Protein AF-G0IXZ6-F1 (afdb_monomer)

Sequence (134 aa):
MNRQELISIYTGLSCETQSIRQFEQAYEWLSLQLSNDHEALESIPLTANFWQWWNTQYEALDLAFLESIELDNERKKVMVSIPGNSYKTTLTNEAELRAVWEDFHHVANMGGANYLLKKGVLNSIYTSIKQLIK

Radius of gyration: 15.94 Å; Cα contacts (8 Å, |Δi|>4): 113; chains: 1; bounding box: 37×25×44 Å

pLDDT: mean 72.77, std 12.25, range [44.75, 90.19]

Secondary structure (DSSP, 8-state):
--HHHHHHHHH---HHHHHHHHHHHHHHHHHHHTTT-HHHHHHGGG-HHHHHHHHHHHHHHHHHHHHHEEEETTTTEEEEE-TT-SPEEEE-SHHHHHHHHHHHHHHHHTTTHHHHHHTT-S--HHHHHHHHT-

Mean predicted aligned error: 8.53 Å

Foldseek 3Di:
DDLLVVLCVQQVDDSVNVVVLLVVLLLVLLCVLCVVPVVLSVPQVPDPLNVVVSVLLVVLLSVVQVVQWDQPPVVRWTWGDAQPDPDIDIDDDSNVSNVSSSVNSNCCRPPVVVRCVVVVSDDPPSVVSVVSVD

Solvent-accessible surface area (backbone atoms only — not comparable to full-atom values): 7738 Å² total; per-residue (Å²): 133,57,69,61,58,52,51,22,71,56,29,69,43,52,66,67,56,52,52,52,51,56,50,54,52,51,52,57,45,46,50,65,79,33,69,91,37,67,72,57,60,74,51,48,86,74,36,68,68,43,54,56,52,50,49,56,48,53,53,52,50,53,50,54,51,59,73,30,52,44,78,41,77,90,74,73,34,41,31,38,52,48,88,90,48,96,58,69,47,79,35,87,49,40,67,56,41,33,51,52,51,54,49,52,54,48,41,48,63,77,63,52,33,72,51,41,43,73,69,65,69,48,70,72,60,72,63,52,52,64,59,69,75,107

Nearest PDB structures (foldseek):
  8iuj-assembly1_4H  TM=1.884E-01  e=3.109E+00  Euglena gracilis
  3vr5-assembly1_G  TM=1.465E-01  e=5.702E+00  Enterococcus hirae

Structure (mmCIF, N/CA/C/O backbone):
data_AF-G0IXZ6-F1
#
_entry.id   AF-G0IXZ6-F1
#
loop_
_atom_site.group_PDB
_atom_site.id
_atom_site.type_symbol
_atom_site.label_atom_id
_atom_site.label_alt_id
_atom_site.label_comp_id
_atom_site.label_asym_id
_atom_site.label_entity_id
_atom_site.label_seq_id
_atom_site.pdbx_PDB_ins_code
_atom_site.Cartn_x
_atom_site.Cartn_y
_atom_site.Cartn_z
_atom_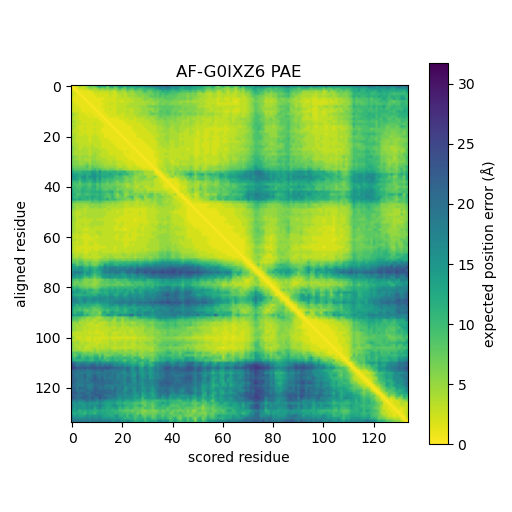site.occupancy
_atom_site.B_iso_or_equiv
_atom_site.auth_seq_id
_atom_site.auth_comp_id
_atom_site.auth_asym_id
_atom_site.auth_atom_id
_atom_site.pdbx_PDB_model_num
ATOM 1 N N . MET A 1 1 ? 4.305 14.379 13.291 1.00 62.53 1 MET A N 1
ATOM 2 C CA . MET A 1 1 ? 4.180 12.922 13.149 1.00 62.53 1 MET A CA 1
ATOM 3 C C . MET A 1 1 ? 4.087 12.632 11.670 1.00 62.53 1 MET A C 1
ATOM 5 O O . MET A 1 1 ? 3.264 13.254 11.004 1.00 62.53 1 MET A O 1
ATOM 9 N N . ASN A 1 2 ? 5.001 11.833 11.141 1.00 82.62 2 ASN A N 1
ATOM 10 C CA . ASN A 1 2 ? 5.004 11.459 9.735 1.00 82.62 2 ASN A CA 1
ATOM 11 C C . ASN A 1 2 ? 3.911 10.401 9.462 1.00 82.62 2 ASN A C 1
ATOM 13 O O . ASN A 1 2 ? 3.310 9.842 10.381 1.00 82.62 2 ASN A O 1
ATOM 17 N N . ARG A 1 3 ? 3.625 10.143 8.185 1.00 84.44 3 ARG A N 1
ATOM 18 C CA . ARG A 1 3 ? 2.578 9.201 7.763 1.00 84.44 3 ARG A CA 1
ATOM 19 C C . ARG A 1 3 ? 2.829 7.772 8.251 1.00 84.44 3 ARG A C 1
ATOM 21 O O . ARG A 1 3 ? 1.907 7.137 8.746 1.00 84.44 3 ARG A O 1
ATOM 28 N N . GLN A 1 4 ? 4.061 7.281 8.137 1.00 83.94 4 GLN A N 1
ATOM 29 C CA . GLN A 1 4 ? 4.419 5.924 8.564 1.00 83.94 4 GLN A CA 1
ATOM 30 C C . GLN A 1 4 ? 4.236 5.751 10.077 1.00 83.94 4 GLN A C 1
ATOM 32 O O . GLN A 1 4 ? 3.761 4.713 10.528 1.00 83.94 4 GLN A O 1
ATOM 37 N N . GLU A 1 5 ? 4.534 6.782 10.869 1.00 85.56 5 GLU A N 1
ATOM 38 C CA . GLU A 1 5 ? 4.265 6.815 12.310 1.00 85.56 5 GLU A CA 1
ATOM 39 C C . GLU A 1 5 ? 2.758 6.734 12.601 1.00 85.56 5 GLU A C 1
ATOM 41 O O . GLU A 1 5 ? 2.349 5.969 13.469 1.00 85.56 5 GLU A O 1
ATOM 46 N N . LEU A 1 6 ? 1.919 7.456 11.846 1.00 85.00 6 LEU A N 1
ATOM 47 C CA . LEU A 1 6 ? 0.455 7.375 11.960 1.00 85.00 6 LEU A CA 1
ATOM 48 C C . LEU A 1 6 ? -0.075 5.976 11.623 1.00 85.00 6 LEU A C 1
ATOM 50 O O . LEU A 1 6 ? -0.846 5.418 12.400 1.00 85.00 6 LEU A O 1
ATOM 54 N N . ILE A 1 7 ? 0.357 5.392 10.502 1.00 85.94 7 ILE A N 1
ATOM 55 C CA . ILE A 1 7 ? -0.009 4.017 10.130 1.00 85.94 7 ILE A CA 1
ATOM 56 C C . ILE A 1 7 ? 0.442 3.039 11.217 1.00 85.94 7 ILE A C 1
ATOM 58 O O . ILE A 1 7 ? -0.333 2.166 11.602 1.00 85.94 7 ILE A O 1
ATOM 62 N N . SER A 1 8 ? 1.646 3.223 11.769 1.00 87.81 8 SER A N 1
ATOM 63 C CA . SER A 1 8 ? 2.166 2.380 12.853 1.00 87.81 8 SER A CA 1
ATOM 64 C C . SER A 1 8 ? 1.273 2.438 14.087 1.00 87.81 8 SER A C 1
ATOM 66 O O . SER A 1 8 ? 0.959 1.407 14.669 1.00 87.81 8 SER A O 1
ATOM 68 N N . ILE A 1 9 ? 0.831 3.639 14.468 1.00 85.19 9 ILE A N 1
ATOM 69 C CA . ILE A 1 9 ? -0.050 3.850 15.621 1.00 85.19 9 ILE A CA 1
ATOM 70 C C . ILE A 1 9 ? -1.414 3.190 15.407 1.00 85.19 9 ILE A C 1
ATOM 72 O O . ILE A 1 9 ? -1.941 2.587 16.334 1.00 85.19 9 ILE A O 1
ATOM 76 N N . TYR A 1 10 ? -1.991 3.289 14.208 1.00 81.38 10 TYR A N 1
ATOM 77 C CA . TYR A 1 10 ? -3.322 2.732 13.950 1.00 81.38 10 TYR A CA 1
ATOM 78 C C . TYR A 1 10 ? -3.329 1.215 13.739 1.00 81.38 10 TYR A C 1
ATOM 80 O O . TYR A 1 10 ? -4.297 0.553 14.101 1.00 81.38 10 TYR A O 1
ATOM 88 N N . THR A 1 11 ? -2.281 0.664 13.129 1.00 82.19 11 THR A N 1
ATOM 89 C CA . THR A 1 11 ? -2.243 -0.749 12.708 1.00 82.19 11 THR A CA 1
ATOM 90 C C . THR A 1 11 ? -1.350 -1.628 13.584 1.00 82.19 11 THR A C 1
ATOM 92 O O . THR A 1 11 ? -1.337 -2.847 13.418 1.00 82.19 11 THR A O 1
ATOM 95 N N . GLY A 1 12 ? -0.546 -1.029 14.469 1.00 85.88 12 GLY A N 1
ATOM 96 C CA . GLY A 1 12 ? 0.491 -1.725 15.235 1.00 85.88 12 GLY A CA 1
ATOM 97 C C . GLY A 1 12 ? 1.686 -2.199 14.390 1.00 85.88 12 GLY A C 1
ATOM 98 O O . GLY A 1 12 ? 2.559 -2.906 14.896 1.00 85.88 12 GLY A O 1
ATOM 99 N N . LEU A 1 13 ? 1.748 -1.851 13.099 1.00 87.12 13 LEU A N 1
ATOM 100 C CA . LEU A 1 13 ? 2.836 -2.245 12.202 1.00 87.12 13 LEU A CA 1
ATOM 101 C C . LEU A 1 13 ? 4.093 -1.405 12.431 1.00 87.12 13 LEU A C 1
ATOM 103 O O . LEU A 1 13 ? 4.038 -0.181 12.370 1.00 87.12 13 LEU A O 1
ATOM 107 N N . SER A 1 14 ? 5.259 -2.042 12.562 1.00 90.19 14 SER A N 1
ATOM 108 C CA . SER A 1 14 ? 6.532 -1.310 12.521 1.00 90.19 14 SER A CA 1
ATOM 109 C C . SER A 1 14 ? 6.781 -0.691 11.138 1.00 90.19 14 SER A C 1
ATOM 111 O O . SER A 1 14 ? 6.356 -1.245 10.120 1.00 90.19 14 SER A O 1
ATOM 113 N N . CYS A 1 15 ? 7.531 0.416 11.076 1.00 87.31 15 CYS A N 1
ATOM 114 C CA . CYS A 1 15 ? 7.937 1.030 9.803 1.00 87.31 15 CYS A CA 1
ATOM 115 C C . CYS A 1 15 ? 8.706 0.052 8.893 1.00 87.31 15 CYS A C 1
ATOM 117 O O . CYS A 1 15 ? 8.579 0.102 7.670 1.00 87.31 15 CYS A O 1
ATOM 119 N N . GLU A 1 16 ? 9.475 -0.867 9.486 1.00 89.88 16 GLU A N 1
ATOM 120 C CA . GLU A 1 16 ? 10.162 -1.938 8.756 1.00 89.88 16 GLU A CA 1
ATOM 121 C C . GLU A 1 16 ? 9.157 -2.892 8.101 1.00 89.88 16 GLU A C 1
ATOM 123 O O . GLU A 1 16 ? 9.244 -3.152 6.903 1.00 89.88 16 GLU A O 1
ATOM 128 N N . THR A 1 17 ? 8.145 -3.341 8.851 1.00 88.56 17 THR A N 1
ATOM 129 C CA . THR A 1 17 ? 7.106 -4.233 8.316 1.00 88.56 17 THR A CA 1
ATOM 130 C C . THR A 1 17 ? 6.328 -3.552 7.193 1.00 88.56 17 THR A C 1
ATOM 132 O O . THR A 1 17 ? 6.072 -4.169 6.164 1.00 88.56 17 THR A O 1
ATOM 135 N N . GLN A 1 18 ? 5.995 -2.267 7.349 1.00 88.00 18 GLN A N 1
ATOM 136 C CA . GLN A 1 18 ? 5.338 -1.483 6.297 1.00 88.00 18 GLN A CA 1
ATOM 137 C C . GLN A 1 18 ? 6.186 -1.412 5.020 1.00 88.00 18 GLN A C 1
ATOM 139 O O . GLN A 1 18 ? 5.652 -1.581 3.926 1.00 88.00 18 GLN A O 1
ATOM 144 N N . SER A 1 19 ? 7.501 -1.219 5.153 1.00 86.62 19 SER A N 1
ATOM 145 C CA . SER A 1 19 ? 8.424 -1.160 4.012 1.00 86.62 19 SER A CA 1
ATOM 146 C C . SER A 1 19 ? 8.534 -2.507 3.289 1.00 86.62 19 SER A C 1
ATOM 148 O O . SER A 1 19 ? 8.534 -2.551 2.060 1.00 86.62 19 SER A O 1
ATOM 150 N N . ILE A 1 20 ? 8.568 -3.617 4.036 1.00 88.38 20 ILE A N 1
ATOM 151 C CA . ILE A 1 20 ? 8.559 -4.970 3.456 1.00 88.38 20 ILE A CA 1
ATOM 152 C C . ILE A 1 20 ? 7.254 -5.205 2.687 1.00 88.38 20 ILE A C 1
ATOM 154 O O . ILE A 1 20 ? 7.294 -5.611 1.529 1.00 88.38 20 ILE A O 1
ATOM 158 N N . ARG A 1 21 ? 6.100 -4.874 3.283 1.00 85.56 21 ARG A N 1
ATOM 159 C CA . ARG A 1 21 ? 4.788 -5.002 2.625 1.00 85.56 21 ARG A CA 1
ATOM 160 C C . ARG A 1 21 ? 4.697 -4.189 1.341 1.00 85.56 21 ARG A C 1
ATOM 162 O O . ARG A 1 21 ? 4.190 -4.681 0.336 1.00 85.56 21 ARG A O 1
ATOM 169 N N . GLN A 1 22 ? 5.217 -2.967 1.360 1.00 85.88 22 GLN A N 1
ATOM 170 C CA . GLN A 1 22 ? 5.267 -2.114 0.181 1.00 85.88 22 GLN A CA 1
ATOM 171 C C . GLN A 1 22 ? 6.048 -2.764 -0.968 1.00 85.88 22 GLN A C 1
ATOM 173 O O . GLN A 1 22 ? 5.643 -2.656 -2.127 1.00 85.88 22 GLN A O 1
ATOM 178 N N . PHE A 1 23 ? 7.166 -3.419 -0.652 1.00 85.44 23 PHE A N 1
ATOM 179 C CA . PHE A 1 23 ? 7.975 -4.138 -1.628 1.00 85.44 23 PHE A CA 1
ATOM 180 C C . PHE A 1 23 ? 7.244 -5.379 -2.151 1.00 85.44 23 PHE A C 1
ATOM 182 O O . PHE A 1 23 ? 7.118 -5.531 -3.362 1.00 85.44 23 PHE A O 1
ATOM 189 N N . GLU A 1 24 ? 6.707 -6.227 -1.268 1.00 85.75 24 GLU A N 1
ATOM 190 C CA . GLU A 1 24 ? 5.950 -7.436 -1.642 1.00 85.75 24 GLU A CA 1
ATOM 191 C C . GLU A 1 24 ? 4.816 -7.111 -2.624 1.00 85.75 24 GLU A C 1
ATOM 193 O O . GLU A 1 24 ? 4.715 -7.715 -3.693 1.00 85.75 24 GLU A O 1
ATOM 198 N N . GLN A 1 25 ? 4.025 -6.082 -2.319 1.00 81.44 25 GLN A N 1
ATOM 199 C CA . GLN A 1 25 ? 2.914 -5.664 -3.171 1.00 81.44 25 GLN A CA 1
ATOM 200 C C . GLN A 1 25 ? 3.365 -5.126 -4.533 1.00 81.44 25 GLN A C 1
ATOM 202 O O . GLN A 1 25 ? 2.664 -5.324 -5.525 1.00 81.44 25 GLN A O 1
ATOM 207 N N . ALA A 1 26 ? 4.534 -4.479 -4.605 1.00 81.19 26 ALA A N 1
ATOM 208 C CA . ALA A 1 26 ? 5.109 -4.038 -5.874 1.00 81.19 26 ALA A CA 1
ATOM 209 C C . ALA A 1 26 ? 5.380 -5.235 -6.791 1.00 81.19 26 ALA A C 1
ATOM 211 O O . ALA A 1 26 ? 5.035 -5.209 -7.973 1.00 81.19 26 ALA A O 1
ATOM 212 N N . TYR A 1 27 ? 5.965 -6.300 -6.234 1.00 79.75 27 TYR A N 1
ATOM 213 C CA . TYR A 1 27 ? 6.293 -7.519 -6.972 1.00 79.75 27 TYR A CA 1
ATOM 214 C C . TYR A 1 27 ? 5.054 -8.296 -7.395 1.00 79.75 27 TYR A C 1
ATOM 216 O O . TYR A 1 27 ? 4.970 -8.706 -8.553 1.00 79.75 27 TYR A O 1
ATOM 224 N N . GLU A 1 28 ? 4.087 -8.484 -6.495 1.00 80.19 28 GLU A N 1
ATOM 225 C CA . GLU A 1 28 ? 2.814 -9.136 -6.824 1.00 80.19 28 GLU A CA 1
ATOM 226 C C . GLU A 1 28 ? 2.113 -8.410 -7.973 1.00 80.19 28 GLU A C 1
ATOM 228 O O . GLU A 1 28 ? 1.691 -9.019 -8.960 1.00 80.19 28 GLU A O 1
ATOM 233 N N . TRP A 1 29 ? 2.051 -7.083 -7.878 1.00 77.94 29 TRP A N 1
ATOM 234 C CA . TRP A 1 29 ? 1.412 -6.252 -8.878 1.00 77.94 29 TRP A CA 1
ATOM 235 C C . TRP A 1 29 ? 2.128 -6.301 -10.233 1.00 77.94 29 TRP A C 1
ATOM 237 O O . TRP A 1 29 ? 1.486 -6.541 -11.259 1.00 77.94 29 TRP A O 1
ATOM 247 N N . LEU A 1 30 ? 3.454 -6.134 -10.254 1.00 76.69 30 LEU A N 1
ATOM 248 C CA . LEU A 1 30 ? 4.249 -6.238 -11.481 1.00 76.69 30 LEU A CA 1
ATOM 249 C C . LEU A 1 30 ? 4.106 -7.616 -12.132 1.00 76.69 30 LEU A C 1
ATOM 251 O O . LEU A 1 30 ? 3.919 -7.696 -13.345 1.00 76.69 30 LEU A O 1
ATOM 255 N N . SER A 1 31 ? 4.128 -8.687 -11.335 1.00 76.62 31 SER A N 1
ATOM 256 C CA . SER A 1 31 ? 3.986 -10.065 -11.822 1.00 76.62 31 SER A CA 1
ATOM 257 C C . SER A 1 31 ? 2.646 -10.290 -12.524 1.00 76.62 31 SER A C 1
ATOM 259 O O . SER A 1 31 ? 2.584 -10.999 -13.526 1.00 76.62 31 SER A O 1
ATOM 261 N N . LEU A 1 32 ? 1.572 -9.650 -12.048 1.00 75.88 32 LEU A N 1
ATOM 262 C CA . LEU A 1 32 ? 0.268 -9.679 -12.712 1.00 75.88 32 LEU A CA 1
ATOM 263 C C . LEU A 1 32 ? 0.282 -8.891 -14.030 1.00 75.88 32 LEU A C 1
ATOM 265 O O . LEU A 1 32 ? -0.140 -9.412 -15.066 1.00 75.88 32 LEU A O 1
ATOM 269 N N . GLN A 1 33 ? 0.776 -7.647 -14.006 1.00 71.88 33 GLN A N 1
ATOM 270 C CA . GLN A 1 33 ? 0.749 -6.751 -15.173 1.00 71.88 33 GLN A CA 1
ATOM 271 C C . GLN A 1 33 ? 1.679 -7.201 -16.307 1.00 71.88 33 GLN A C 1
ATOM 273 O O . GLN A 1 33 ? 1.381 -6.976 -17.480 1.00 71.88 33 GLN A O 1
ATOM 278 N N . LEU A 1 34 ? 2.800 -7.829 -15.957 1.00 72.44 34 LEU A N 1
ATOM 279 C CA . LEU A 1 34 ? 3.858 -8.262 -16.871 1.00 72.44 34 LEU A CA 1
ATOM 280 C C . LEU A 1 34 ? 3.928 -9.786 -16.974 1.00 72.44 34 LEU A C 1
ATOM 282 O O . LEU A 1 34 ? 4.946 -10.334 -17.379 1.00 72.44 34 LEU A O 1
ATOM 286 N N . SER A 1 35 ? 2.833 -10.476 -16.654 1.00 71.62 35 SER A N 1
ATOM 287 C CA . SER A 1 35 ? 2.738 -11.943 -16.702 1.00 71.62 35 SER A CA 1
ATOM 288 C C . SER A 1 35 ? 3.137 -12.560 -18.053 1.00 71.62 35 SER A C 1
ATOM 290 O O . SER A 1 35 ? 3.492 -13.732 -18.099 1.00 71.62 35 SER A O 1
ATOM 292 N N . ASN A 1 36 ? 3.124 -11.777 -19.139 1.00 71.75 36 ASN A N 1
ATOM 293 C CA . ASN A 1 36 ? 3.540 -12.196 -20.481 1.00 71.75 36 ASN A CA 1
ATOM 294 C C . ASN A 1 36 ? 4.901 -11.616 -20.936 1.00 71.75 36 ASN A C 1
ATOM 296 O O . ASN A 1 36 ? 5.290 -11.842 -22.079 1.00 71.75 36 ASN A O 1
ATOM 300 N N . ASP A 1 37 ? 5.601 -10.849 -20.092 1.00 72.56 37 ASP A N 1
ATOM 301 C CA . ASP A 1 37 ? 6.841 -10.126 -20.421 1.00 72.56 37 ASP A CA 1
ATOM 302 C C . ASP A 1 37 ? 7.880 -10.280 -19.290 1.00 72.56 37 ASP A C 1
ATOM 304 O O . ASP A 1 37 ? 8.085 -9.397 -18.453 1.00 72.56 37 ASP A O 1
ATOM 308 N N . HIS A 1 38 ? 8.505 -11.462 -19.236 1.00 70.00 38 HIS A N 1
ATOM 309 C CA . HIS A 1 38 ? 9.460 -11.834 -18.185 1.00 70.00 38 HIS A CA 1
ATOM 310 C C . HIS A 1 38 ? 10.717 -10.949 -18.155 1.00 70.00 38 HIS A C 1
ATOM 312 O O . HIS A 1 38 ? 11.214 -10.642 -17.076 1.00 70.00 38 HIS A O 1
ATOM 318 N N . GLU A 1 39 ? 11.207 -10.502 -19.313 1.00 73.81 39 GLU A N 1
ATOM 319 C CA . GLU A 1 39 ? 12.395 -9.641 -19.407 1.00 73.81 39 GLU A CA 1
ATOM 320 C C . GLU A 1 39 ? 12.127 -8.248 -18.809 1.00 73.81 39 GLU A C 1
ATOM 322 O O . GLU A 1 39 ? 12.960 -7.680 -18.093 1.00 73.81 39 GLU A O 1
ATOM 327 N N . ALA A 1 40 ? 10.921 -7.712 -19.022 1.00 69.88 40 ALA A N 1
ATOM 328 C CA . ALA A 1 40 ? 10.480 -6.483 -18.373 1.00 69.88 40 ALA A CA 1
ATOM 329 C C . ALA A 1 40 ? 10.372 -6.645 -16.844 1.00 69.88 40 ALA A C 1
ATOM 331 O O . ALA A 1 40 ? 10.776 -5.751 -16.096 1.00 69.88 40 ALA A O 1
ATOM 332 N N . LEU A 1 41 ? 9.878 -7.792 -16.363 1.00 72.12 41 LEU A N 1
ATOM 333 C CA . LEU A 1 41 ? 9.740 -8.068 -14.929 1.00 72.12 41 LEU A CA 1
ATOM 334 C C . LEU A 1 41 ? 11.093 -8.108 -14.196 1.00 72.12 41 LEU A C 1
ATOM 336 O O . LEU A 1 41 ? 11.178 -7.638 -13.065 1.00 72.12 41 LEU A O 1
ATOM 340 N N . GLU A 1 42 ? 12.148 -8.626 -14.829 1.00 74.50 42 GLU A N 1
ATOM 341 C CA . GLU A 1 42 ? 13.494 -8.693 -14.234 1.00 74.50 42 GLU A CA 1
ATOM 342 C C . GLU A 1 42 ? 14.206 -7.328 -14.185 1.00 74.50 42 GLU A C 1
ATOM 344 O O . GLU A 1 42 ? 15.064 -7.102 -13.331 1.00 74.50 42 GLU A O 1
ATOM 349 N N . SER A 1 43 ? 13.848 -6.400 -15.076 1.00 71.25 43 SER A N 1
ATOM 350 C CA . SER A 1 43 ? 14.564 -5.130 -15.266 1.00 71.25 43 SER A CA 1
ATOM 351 C C . SER A 1 43 ? 13.905 -3.923 -14.583 1.00 71.25 43 SER A C 1
ATOM 353 O O . SER A 1 43 ? 14.594 -3.093 -13.987 1.00 71.25 43 SER A O 1
ATOM 355 N N . ILE A 1 44 ? 12.574 -3.820 -14.608 1.00 71.94 44 ILE A N 1
ATOM 356 C CA . ILE A 1 44 ? 11.809 -2.685 -14.053 1.00 71.94 44 ILE A CA 1
ATOM 357 C C . ILE A 1 44 ? 12.025 -2.435 -12.553 1.00 71.94 44 ILE A C 1
ATOM 359 O O . ILE A 1 44 ? 12.294 -1.277 -12.198 1.00 71.94 44 ILE A O 1
ATOM 363 N N . PRO A 1 45 ? 11.938 -3.446 -11.660 1.00 72.19 45 PRO A N 1
ATOM 364 C CA . PRO A 1 45 ? 12.063 -3.231 -10.220 1.00 72.19 45 PRO A CA 1
ATOM 365 C C . PRO A 1 45 ? 13.482 -2.830 -9.794 1.00 72.19 45 PRO A C 1
ATOM 367 O O . PRO A 1 45 ? 13.713 -2.575 -8.618 1.00 72.19 45 PRO A O 1
ATOM 370 N N . LEU A 1 46 ? 14.444 -2.742 -10.717 1.00 74.81 46 LEU A N 1
ATOM 371 C CA . LEU A 1 46 ? 15.800 -2.259 -10.444 1.00 74.81 46 LEU A CA 1
ATOM 372 C C . LEU A 1 46 ? 15.980 -0.767 -10.766 1.00 74.81 46 LEU A C 1
ATOM 374 O O . LEU A 1 46 ? 17.020 -0.189 -10.451 1.00 74.81 46 LEU A O 1
ATOM 378 N N . THR A 1 47 ? 14.987 -0.114 -11.379 1.00 81.44 47 THR A N 1
ATOM 379 C CA . THR A 1 47 ? 15.110 1.290 -11.791 1.00 81.44 47 THR A CA 1
ATOM 380 C C . THR A 1 47 ? 14.704 2.255 -10.674 1.00 81.44 47 THR A C 1
ATOM 382 O O . THR A 1 47 ? 13.674 2.095 -10.016 1.00 81.44 47 THR A O 1
ATOM 385 N N . ALA A 1 48 ? 15.490 3.319 -10.476 1.00 82.75 48 ALA A N 1
ATOM 386 C CA . ALA A 1 48 ? 15.171 4.364 -9.497 1.00 82.75 48 ALA A CA 1
ATOM 387 C C . ALA A 1 48 ? 13.844 5.079 -9.820 1.00 82.75 48 ALA A C 1
ATOM 389 O O . ALA A 1 48 ? 13.076 5.400 -8.915 1.00 82.75 48 ALA A O 1
ATOM 390 N N . ASN A 1 49 ? 13.550 5.271 -11.111 1.00 81.25 49 ASN A N 1
ATOM 391 C CA . ASN A 1 49 ? 12.316 5.904 -11.580 1.00 81.25 49 ASN A CA 1
ATOM 392 C C . ASN A 1 49 ? 11.074 5.082 -11.209 1.00 81.25 49 ASN A C 1
ATOM 394 O O . ASN A 1 49 ? 10.077 5.657 -10.769 1.00 81.25 49 ASN A O 1
ATOM 398 N N . PHE A 1 50 ? 11.137 3.750 -11.337 1.00 82.00 50 PHE A N 1
ATOM 399 C CA . PHE A 1 50 ? 10.059 2.872 -10.887 1.00 82.00 50 PHE A CA 1
ATOM 400 C C . PHE A 1 50 ? 9.819 3.025 -9.385 1.00 82.00 50 PHE A C 1
ATOM 402 O O . PHE A 1 50 ? 8.688 3.285 -8.986 1.00 82.00 50 PHE A O 1
ATOM 409 N N . TRP A 1 51 ? 10.866 2.936 -8.559 1.00 83.06 51 TRP A N 1
ATOM 410 C CA . TRP A 1 51 ? 10.717 3.054 -7.105 1.00 83.06 51 TRP A CA 1
ATOM 411 C C . TRP A 1 51 ? 10.188 4.416 -6.675 1.00 83.06 51 TRP A C 1
ATOM 413 O O . TRP A 1 51 ? 9.330 4.488 -5.801 1.00 83.06 51 TRP A O 1
ATOM 423 N N . GLN A 1 52 ? 10.637 5.498 -7.309 1.00 83.06 52 GLN A N 1
ATOM 424 C CA . GLN A 1 52 ? 10.114 6.833 -7.031 1.00 83.06 52 GLN A CA 1
ATOM 425 C C . GLN A 1 52 ? 8.613 6.933 -7.349 1.00 83.06 52 GLN A C 1
ATOM 427 O O . GLN A 1 52 ? 7.838 7.467 -6.548 1.00 83.06 52 GLN A O 1
ATOM 432 N N . TRP A 1 53 ? 8.195 6.407 -8.502 1.00 81.06 53 TRP A N 1
ATOM 433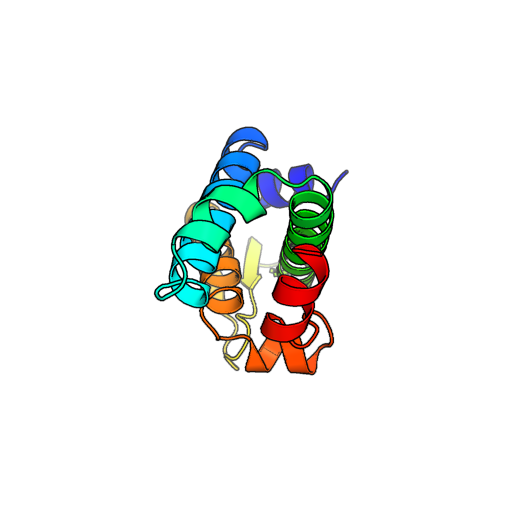 C CA . TRP A 1 53 ? 6.788 6.373 -8.888 1.00 81.06 53 TRP A CA 1
ATOM 434 C C . TRP A 1 53 ? 5.962 5.476 -7.956 1.00 81.06 53 TRP A C 1
ATOM 436 O O . TRP A 1 53 ? 4.944 5.935 -7.438 1.00 81.06 53 TRP A O 1
ATOM 446 N N . TRP A 1 54 ? 6.416 4.246 -7.692 1.00 83.19 54 TRP A N 1
ATOM 447 C CA . TRP A 1 54 ? 5.747 3.281 -6.815 1.00 83.19 54 TRP A CA 1
ATOM 448 C C . TRP A 1 54 ? 5.572 3.834 -5.406 1.00 83.19 54 TRP A C 1
ATOM 450 O O . TRP A 1 54 ? 4.469 3.785 -4.867 1.00 83.19 54 TRP A O 1
ATOM 460 N N . ASN A 1 55 ? 6.629 4.433 -4.846 1.00 83.00 55 ASN A N 1
ATOM 461 C CA . ASN A 1 55 ? 6.557 5.130 -3.569 1.00 83.00 55 ASN A CA 1
ATOM 462 C C . ASN A 1 55 ? 5.435 6.164 -3.615 1.00 83.00 55 ASN A C 1
ATOM 464 O O . ASN A 1 55 ? 4.504 6.058 -2.835 1.00 83.00 55 ASN A O 1
ATOM 468 N N . THR A 1 56 ? 5.433 7.068 -4.597 1.00 82.38 56 THR A N 1
ATOM 469 C CA . THR A 1 56 ? 4.393 8.106 -4.718 1.00 82.38 56 THR A CA 1
ATOM 470 C C . THR A 1 56 ? 2.972 7.523 -4.744 1.00 82.38 56 THR A C 1
ATOM 472 O O . THR A 1 56 ? 2.079 8.064 -4.092 1.00 82.38 56 THR A O 1
ATOM 475 N N . GLN A 1 57 ? 2.747 6.417 -5.464 1.00 76.62 57 GLN A N 1
ATOM 476 C CA . GLN A 1 57 ? 1.436 5.756 -5.487 1.00 76.62 57 GLN A CA 1
ATOM 477 C C . GLN A 1 57 ? 1.071 5.183 -4.115 1.00 76.62 57 GLN A C 1
ATOM 479 O O . GLN A 1 57 ? -0.023 5.430 -3.613 1.00 76.62 57 GLN A O 1
ATOM 484 N N . TYR A 1 58 ? 1.999 4.463 -3.489 1.00 81.88 58 TYR A N 1
ATOM 485 C CA . TYR A 1 58 ? 1.799 3.848 -2.181 1.00 81.88 58 TYR A CA 1
ATOM 486 C C . TYR A 1 58 ? 1.528 4.892 -1.089 1.00 81.88 58 TYR A C 1
ATOM 488 O O . TYR A 1 58 ? 0.633 4.730 -0.263 1.00 81.88 58 TYR A O 1
ATOM 496 N N . GLU A 1 59 ? 2.241 6.018 -1.130 1.00 81.38 59 GLU A N 1
ATOM 497 C CA . GLU A 1 59 ? 2.017 7.144 -0.225 1.00 81.38 59 GLU A CA 1
ATOM 498 C C . GLU A 1 59 ? 0.618 7.743 -0.384 1.00 81.38 59 GLU A C 1
ATOM 500 O O . GLU A 1 59 ? -0.026 8.081 0.612 1.00 81.38 59 GLU A O 1
ATOM 505 N N . ALA A 1 60 ? 0.129 7.858 -1.620 1.00 78.50 60 ALA A N 1
ATOM 506 C CA . ALA A 1 60 ? -1.219 8.339 -1.885 1.00 78.50 60 ALA A CA 1
ATOM 507 C C . ALA A 1 60 ? -2.291 7.364 -1.365 1.00 78.50 60 ALA A C 1
ATOM 509 O O . ALA A 1 60 ? -3.325 7.807 -0.862 1.00 78.50 60 ALA A O 1
ATOM 510 N N . LEU A 1 61 ? -2.038 6.052 -1.431 1.00 79.62 61 LEU A N 1
ATOM 511 C CA . LEU A 1 61 ? -2.925 5.040 -0.851 1.00 79.62 61 LEU A CA 1
ATOM 512 C C . LEU A 1 61 ? -2.961 5.117 0.675 1.00 79.62 61 LEU A C 1
ATOM 514 O O . LEU A 1 61 ? -4.046 5.111 1.250 1.00 79.62 61 LEU A O 1
ATOM 518 N N . ASP A 1 62 ? -1.805 5.240 1.330 1.00 84.06 62 ASP A N 1
ATOM 519 C CA . ASP A 1 62 ? -1.734 5.409 2.785 1.00 84.06 62 ASP A CA 1
ATOM 520 C C . ASP A 1 62 ? -2.508 6.658 3.237 1.00 84.06 62 ASP A C 1
ATOM 522 O O . ASP A 1 62 ? -3.238 6.617 4.227 1.00 84.06 62 ASP A O 1
ATOM 526 N N . LEU A 1 63 ? -2.378 7.773 2.509 1.00 82.56 63 LEU A N 1
ATOM 527 C CA . LEU A 1 63 ? -3.134 8.995 2.795 1.00 82.56 63 LEU A CA 1
ATOM 528 C C . LEU A 1 63 ? -4.641 8.776 2.634 1.00 82.56 63 LEU A C 1
ATOM 530 O O . LEU A 1 63 ? -5.406 9.131 3.528 1.00 82.56 63 LEU A O 1
ATOM 534 N N . ALA A 1 64 ? -5.067 8.143 1.540 1.00 79.06 64 ALA A N 1
ATOM 535 C CA . ALA A 1 64 ? -6.476 7.839 1.308 1.00 79.06 64 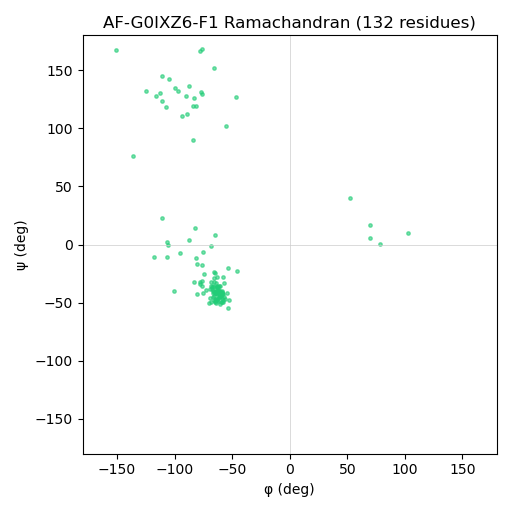ALA A CA 1
ATOM 536 C C . ALA A 1 64 ? -7.054 6.898 2.379 1.00 79.06 64 ALA A C 1
ATOM 538 O O . ALA A 1 64 ? -8.209 7.056 2.779 1.00 79.06 64 ALA A O 1
ATOM 539 N N . PHE A 1 65 ? -6.260 5.940 2.861 1.00 81.69 65 PHE A N 1
ATOM 540 C CA . PHE A 1 65 ? -6.634 5.088 3.983 1.00 81.69 65 PHE A CA 1
ATOM 541 C C . PHE A 1 65 ? -6.799 5.909 5.263 1.00 81.69 65 PHE A C 1
ATOM 543 O O . PHE A 1 65 ? -7.849 5.825 5.893 1.00 81.69 65 PHE A O 1
ATOM 550 N N . LEU A 1 66 ? -5.827 6.753 5.620 1.00 82.94 66 LEU A N 1
ATOM 551 C CA . LEU A 1 66 ? -5.907 7.606 6.813 1.00 82.94 66 LEU A CA 1
ATOM 552 C C . LEU A 1 66 ? -7.122 8.546 6.778 1.00 82.94 66 LEU A C 1
ATOM 554 O O . LEU A 1 66 ? -7.789 8.711 7.793 1.00 82.94 66 LEU A O 1
ATOM 558 N N . GLU A 1 67 ? -7.450 9.115 5.617 1.00 81.69 67 GLU A N 1
ATOM 559 C CA . GLU A 1 67 ? -8.656 9.936 5.422 1.00 81.69 67 GLU A CA 1
ATOM 560 C C . GLU A 1 67 ? -9.962 9.140 5.559 1.00 81.69 67 GLU A C 1
ATOM 562 O O . GLU A 1 67 ? -11.013 9.715 5.840 1.00 81.69 67 GLU A O 1
ATOM 567 N N . SER A 1 68 ? -9.919 7.823 5.345 1.00 79.12 68 SER A N 1
ATOM 568 C CA . SER A 1 68 ? -11.082 6.945 5.495 1.00 79.12 68 SER A CA 1
ATOM 569 C C . SER A 1 68 ? -11.356 6.535 6.944 1.00 79.12 68 SER A C 1
ATOM 571 O O . SER A 1 68 ? -12.422 5.971 7.215 1.00 79.12 68 SER A O 1
ATOM 573 N N . ILE A 1 69 ? -10.408 6.806 7.851 1.00 80.62 69 ILE A N 1
ATOM 574 C CA . ILE A 1 69 ? -10.522 6.538 9.281 1.00 80.62 69 ILE A CA 1
ATOM 575 C C . ILE A 1 69 ? -11.317 7.662 9.945 1.00 80.62 69 ILE A C 1
ATOM 577 O O . ILE A 1 69 ? -10.897 8.816 9.995 1.00 80.62 69 ILE A O 1
ATOM 581 N N . GLU A 1 70 ? -12.442 7.301 10.547 1.00 81.81 70 GLU A N 1
ATOM 582 C CA . GLU A 1 70 ? -13.222 8.165 11.421 1.00 81.81 70 GLU A CA 1
ATOM 583 C C . GLU A 1 70 ? -13.127 7.653 12.862 1.00 81.81 70 GLU A C 1
ATOM 585 O O . GLU A 1 70 ? -13.453 6.501 13.161 1.00 81.81 70 GLU A O 1
ATOM 590 N N . LEU A 1 71 ? -12.685 8.523 13.772 1.00 74.62 71 LEU A N 1
ATOM 591 C CA . LEU A 1 71 ? -12.594 8.218 15.197 1.00 74.62 71 LEU A CA 1
ATOM 592 C C . LEU A 1 71 ? -13.905 8.579 15.899 1.00 74.62 71 LEU A C 1
ATOM 594 O O . LEU A 1 71 ? -14.239 9.755 16.055 1.00 74.62 71 LEU A O 1
ATOM 598 N N . ASP A 1 72 ? -14.624 7.565 16.373 1.00 72.81 72 ASP A N 1
ATOM 599 C CA . ASP A 1 72 ? -15.725 7.748 17.314 1.00 72.81 72 ASP A CA 1
ATOM 600 C C . ASP A 1 72 ? -15.140 7.817 18.733 1.00 72.81 72 ASP A C 1
ATOM 602 O O . ASP A 1 72 ? -14.955 6.806 19.423 1.00 72.81 72 ASP A O 1
ATOM 606 N N . ASN A 1 73 ? -14.816 9.044 19.148 1.00 63.81 73 ASN A N 1
ATOM 607 C CA . ASN A 1 73 ? -14.227 9.345 20.455 1.00 63.81 73 ASN A CA 1
ATOM 608 C C . ASN A 1 73 ? -15.167 9.024 21.628 1.00 63.81 73 ASN A C 1
ATOM 610 O O . ASN A 1 73 ? -14.689 8.774 22.734 1.00 63.81 73 ASN A O 1
ATOM 614 N N . GLU A 1 74 ? -16.485 9.002 21.409 1.00 61.06 74 GLU A N 1
ATOM 615 C CA . GLU A 1 74 ? -17.463 8.701 22.461 1.00 61.06 74 GLU A CA 1
ATOM 616 C C . GLU A 1 74 ? -17.500 7.204 22.773 1.00 61.06 74 GLU A C 1
ATOM 618 O O . GLU A 1 74 ? -17.653 6.802 23.928 1.00 61.06 74 GLU A O 1
ATOM 623 N N . ARG A 1 75 ? -17.329 6.362 21.748 1.00 56.09 75 ARG A N 1
ATOM 624 C CA . ARG A 1 75 ? -17.412 4.900 21.881 1.00 56.09 75 ARG A CA 1
ATOM 625 C C . ARG A 1 75 ? -16.063 4.192 21.826 1.00 56.09 75 ARG A C 1
ATOM 627 O O . ARG A 1 75 ? -16.045 2.968 21.947 1.00 56.09 75 ARG A O 1
ATOM 634 N N . LYS A 1 76 ? -14.962 4.936 21.660 1.00 62.81 76 LYS A N 1
ATOM 635 C CA . LYS A 1 76 ? -13.604 4.410 21.420 1.00 62.81 76 LYS A CA 1
ATOM 636 C C . LYS A 1 76 ? -13.573 3.421 20.250 1.00 62.81 76 LYS A C 1
ATOM 638 O O . LYS A 1 76 ? -12.943 2.370 20.331 1.00 62.81 76 LYS A O 1
ATOM 643 N N . LYS A 1 77 ? -14.314 3.733 19.190 1.00 66.50 77 LYS A N 1
ATOM 644 C CA . LYS A 1 77 ? -14.427 2.891 17.996 1.00 66.50 77 LYS A CA 1
ATOM 645 C C . LYS A 1 77 ? -13.733 3.566 16.831 1.00 66.50 77 LYS A C 1
ATOM 647 O O . LYS A 1 77 ? -13.784 4.788 16.701 1.00 66.50 77 LYS A O 1
ATOM 652 N N . VAL A 1 78 ? -13.125 2.758 15.974 1.00 75.62 78 VAL A N 1
ATOM 653 C CA . VAL A 1 78 ? -12.528 3.240 14.733 1.00 75.62 78 VAL A CA 1
ATOM 654 C C . VAL A 1 78 ? -13.416 2.782 13.593 1.00 75.62 78 VAL A C 1
ATOM 656 O O . VAL A 1 78 ? -13.640 1.588 13.426 1.00 75.62 78 VAL A O 1
ATOM 659 N N . MET A 1 79 ? -13.983 3.713 12.838 1.00 75.81 79 MET A N 1
ATOM 660 C CA . MET A 1 79 ? -14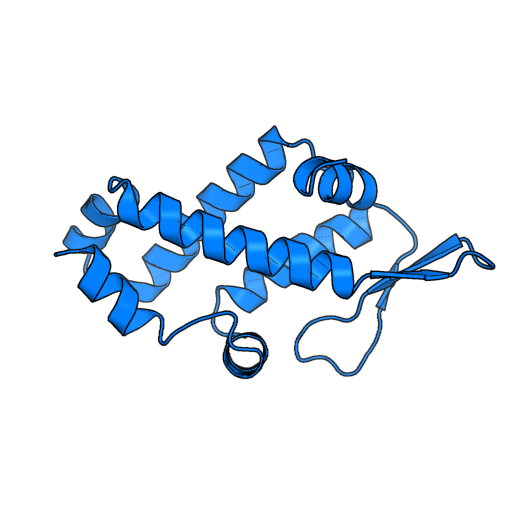.753 3.381 11.645 1.00 75.81 79 MET A CA 1
ATOM 661 C C . MET A 1 79 ? -13.883 3.586 10.419 1.00 75.81 79 MET A C 1
ATOM 663 O O . MET A 1 79 ? -13.228 4.616 10.299 1.00 75.81 79 MET A O 1
ATOM 667 N N . VAL A 1 80 ? -13.898 2.628 9.501 1.00 73.62 80 VAL A N 1
ATOM 668 C CA . VAL A 1 80 ? -13.142 2.725 8.251 1.00 73.62 80 VAL A CA 1
ATOM 669 C C . VAL A 1 80 ? -14.084 2.540 7.073 1.00 73.62 80 VAL A C 1
ATOM 671 O O . VAL A 1 80 ? -14.907 1.620 7.052 1.00 73.62 80 VAL A O 1
ATOM 674 N N . SER A 1 81 ? -13.980 3.439 6.097 1.00 69.19 81 SER A N 1
ATOM 675 C CA . SER A 1 81 ? -14.724 3.345 4.838 1.00 69.19 81 SER A CA 1
ATOM 676 C C . SER A 1 81 ? -13.873 2.62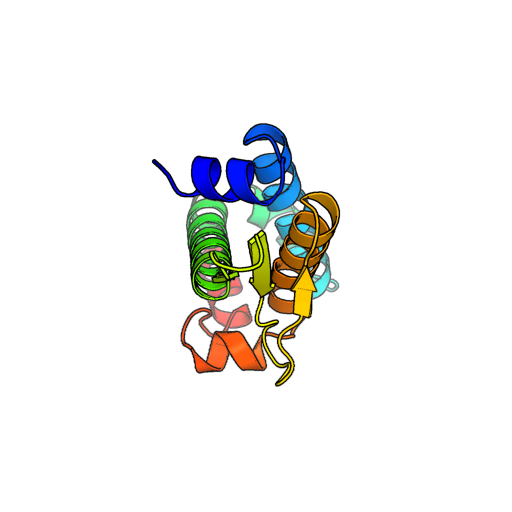7 3.793 1.00 69.19 81 SER A C 1
ATOM 678 O O . SER A 1 81 ? -12.886 3.181 3.313 1.00 69.19 81 SER A O 1
ATOM 680 N N . ILE A 1 82 ? -14.253 1.403 3.419 1.00 66.12 82 ILE A N 1
ATOM 681 C CA . ILE A 1 82 ? -13.505 0.630 2.419 1.00 66.12 82 ILE A CA 1
ATOM 682 C C . ILE A 1 82 ? -13.810 1.175 1.006 1.00 66.12 82 ILE A C 1
ATOM 684 O O . ILE A 1 82 ? -14.981 1.301 0.637 1.00 66.12 82 ILE A O 1
ATOM 688 N N . PRO A 1 83 ? -12.789 1.469 0.181 1.00 54.78 83 PRO A N 1
ATOM 689 C CA . PRO A 1 83 ? -12.929 1.844 -1.223 1.00 54.78 83 PRO A CA 1
ATOM 690 C C . PRO A 1 83 ? -13.875 0.935 -2.010 1.00 54.78 83 PRO A C 1
ATOM 692 O O . PRO A 1 83 ? -13.704 -0.279 -2.046 1.00 54.78 83 PRO A O 1
ATOM 695 N N . GLY A 1 84 ? -14.867 1.522 -2.684 1.00 51.84 84 GLY A N 1
ATOM 696 C CA . GLY A 1 84 ? -15.823 0.764 -3.501 1.00 51.84 84 GLY A CA 1
ATOM 697 C C . GLY A 1 84 ? -16.926 0.047 -2.716 1.00 51.84 84 GLY A C 1
ATOM 698 O O . GLY A 1 84 ? -17.793 -0.566 -3.335 1.00 51.84 84 GLY A O 1
ATOM 699 N N . ASN A 1 85 ? -16.946 0.175 -1.387 1.00 54.19 85 ASN A N 1
ATOM 700 C CA . ASN A 1 85 ? -18.009 -0.322 -0.528 1.00 54.19 85 ASN A CA 1
ATOM 701 C C . ASN A 1 85 ? -18.773 0.859 0.104 1.00 54.19 85 ASN A C 1
ATOM 703 O O . ASN A 1 85 ? -18.174 1.784 0.645 1.00 54.19 85 ASN A O 1
ATOM 707 N N . SER A 1 86 ? -20.107 0.853 0.039 1.00 56.03 86 SER A N 1
ATOM 708 C CA . SER A 1 86 ? -20.944 1.874 0.692 1.00 56.03 86 SER A CA 1
ATOM 709 C C . SER A 1 86 ? -21.049 1.690 2.210 1.00 56.03 86 SER A C 1
ATOM 711 O O . SER A 1 86 ? -21.653 2.522 2.886 1.00 56.03 86 SER A O 1
ATOM 713 N N . TYR A 1 87 ? -20.511 0.594 2.749 1.00 53.84 87 TYR A N 1
ATOM 714 C CA . TYR A 1 87 ? -20.583 0.263 4.166 1.00 53.84 87 TYR A CA 1
ATOM 715 C C . TYR A 1 87 ? -19.314 0.696 4.912 1.00 53.84 87 TYR A C 1
ATOM 717 O O . TYR A 1 87 ? -18.194 0.406 4.492 1.00 53.84 87 TYR A O 1
ATOM 725 N N . LYS A 1 88 ? -19.510 1.372 6.051 1.00 66.06 88 LYS A N 1
ATOM 726 C CA . LYS A 1 88 ? -18.462 1.645 7.041 1.00 66.06 88 LYS A CA 1
ATOM 727 C C . LYS A 1 88 ? -18.312 0.430 7.945 1.00 66.06 88 LYS A C 1
ATOM 729 O O . LYS A 1 88 ? -19.295 -0.001 8.553 1.00 66.06 88 LYS A O 1
ATOM 734 N N . THR A 1 89 ? -17.099 -0.091 8.073 1.00 70.25 89 THR A N 1
ATOM 735 C CA . THR A 1 89 ? -16.815 -1.157 9.037 1.00 70.25 89 THR A CA 1
ATOM 736 C C . THR A 1 89 ? -16.402 -0.519 10.353 1.00 70.25 89 THR A C 1
ATOM 738 O O . THR A 1 89 ? -15.521 0.336 10.392 1.00 70.25 89 THR A O 1
ATOM 741 N N . THR A 1 90 ? -17.062 -0.914 11.440 1.00 72.94 90 THR A N 1
ATOM 742 C CA . THR A 1 90 ? -16.628 -0.561 12.794 1.00 72.94 90 THR A CA 1
ATOM 743 C C . THR A 1 90 ? -15.572 -1.559 13.235 1.00 72.94 90 THR A C 1
ATOM 745 O O . THR A 1 90 ? -15.863 -2.747 13.332 1.00 72.94 90 THR A O 1
ATOM 748 N N . LEU A 1 91 ? -14.380 -1.062 13.523 1.00 76.81 91 LEU A N 1
ATOM 749 C CA . LEU A 1 91 ? -13.243 -1.828 14.000 1.00 76.81 91 LEU A CA 1
ATOM 750 C C . LEU A 1 91 ? -13.057 -1.560 15.494 1.00 76.81 91 LEU A C 1
ATOM 752 O O . LEU A 1 91 ? -13.283 -0.455 16.004 1.00 76.81 91 LEU A O 1
ATOM 756 N N . THR A 1 92 ? -12.688 -2.615 16.200 1.00 68.06 92 THR A N 1
ATOM 757 C CA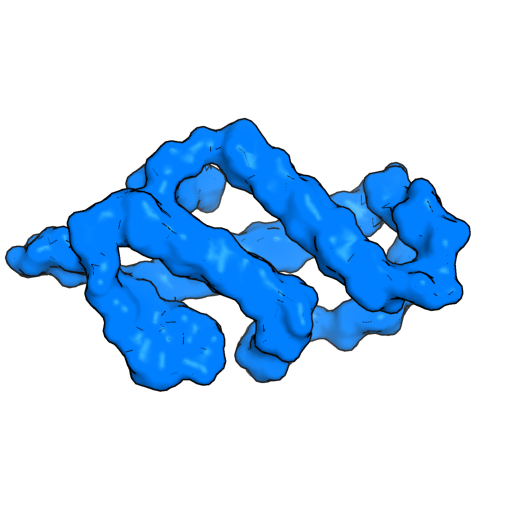 . THR A 1 92 ? -12.617 -2.676 17.658 1.00 68.06 92 THR A CA 1
ATOM 758 C C . THR A 1 92 ? -11.206 -2.937 18.172 1.00 68.06 92 THR A C 1
ATOM 760 O O . THR A 1 92 ? -10.974 -2.788 19.371 1.00 68.06 92 THR A O 1
ATOM 763 N N . ASN A 1 93 ? -10.258 -3.297 17.299 1.00 76.44 93 ASN A N 1
ATOM 764 C CA . ASN A 1 93 ? -8.862 -3.534 17.667 1.00 76.44 93 ASN A CA 1
ATOM 765 C C . ASN A 1 93 ? -7.868 -3.243 16.519 1.00 76.44 93 ASN A C 1
ATOM 767 O O . ASN A 1 93 ? -8.249 -3.085 15.360 1.00 76.44 93 ASN A O 1
ATOM 771 N N . GLU A 1 94 ? -6.577 -3.183 16.860 1.00 78.00 94 GLU A N 1
ATOM 772 C CA . GLU A 1 94 ? -5.471 -2.895 15.928 1.00 78.00 94 GLU A CA 1
ATOM 773 C C . GLU A 1 94 ? -5.299 -3.969 14.841 1.00 78.00 94 GLU A C 1
ATOM 775 O O . GLU A 1 94 ? -4.952 -3.646 13.707 1.00 78.00 94 GLU A O 1
ATOM 780 N N . ALA A 1 95 ? -5.576 -5.242 15.148 1.00 80.81 95 ALA A N 1
ATOM 781 C CA . ALA A 1 95 ? -5.447 -6.332 14.178 1.00 80.81 95 ALA A CA 1
ATOM 782 C C . ALA A 1 95 ? -6.491 -6.221 13.054 1.00 80.81 95 ALA A C 1
ATOM 784 O O . ALA A 1 95 ? -6.179 -6.472 11.892 1.00 80.81 95 ALA A O 1
ATOM 785 N N . GLU A 1 96 ? -7.707 -5.785 13.385 1.00 80.88 96 GLU A N 1
ATOM 786 C CA . GLU A 1 96 ? -8.752 -5.471 12.409 1.00 80.88 96 GLU A CA 1
ATOM 787 C C . GLU A 1 96 ? -8.362 -4.272 11.532 1.00 80.88 96 GLU A C 1
ATOM 789 O O . GLU A 1 96 ? -8.546 -4.313 10.318 1.00 80.88 96 GLU A O 1
ATOM 794 N N . LEU A 1 97 ? -7.763 -3.228 12.116 1.00 80.44 97 LEU A N 1
ATOM 795 C CA . LEU A 1 97 ? -7.247 -2.075 11.365 1.00 80.44 97 LEU A CA 1
ATOM 796 C C . LEU A 1 97 ? -6.113 -2.452 10.415 1.00 80.44 97 LEU A C 1
ATOM 798 O O . LEU A 1 97 ? -6.094 -1.996 9.273 1.00 80.44 97 LEU A O 1
ATOM 802 N N . ARG A 1 98 ? -5.200 -3.313 10.865 1.00 86.19 98 ARG A N 1
ATOM 803 C CA . ARG A 1 98 ? -4.143 -3.875 10.026 1.00 86.19 98 ARG A CA 1
ATOM 804 C C . ARG A 1 98 ? -4.717 -4.646 8.843 1.00 86.19 98 ARG A C 1
ATOM 806 O O . ARG A 1 98 ? -4.287 -4.403 7.722 1.00 86.19 98 ARG A O 1
ATOM 813 N N . ALA A 1 99 ? -5.675 -5.541 9.082 1.00 83.50 99 ALA A N 1
ATOM 814 C CA . ALA A 1 99 ? -6.295 -6.326 8.017 1.00 83.50 99 ALA A CA 1
ATOM 815 C C . ALA A 1 99 ? -6.979 -5.419 6.982 1.00 83.50 99 ALA A C 1
ATOM 817 O O . ALA A 1 99 ? -6.774 -5.588 5.786 1.00 83.50 99 ALA A O 1
ATOM 818 N N . VAL A 1 100 ? -7.707 -4.392 7.435 1.00 80.56 100 VAL A N 1
ATOM 819 C CA . VAL A 1 100 ? -8.347 -3.431 6.526 1.00 80.56 100 VAL A CA 1
ATOM 820 C C . VAL A 1 100 ? -7.319 -2.611 5.742 1.00 80.56 100 VAL A C 1
ATOM 822 O O . VAL A 1 100 ? -7.561 -2.334 4.574 1.00 80.56 100 VAL A O 1
ATOM 825 N N . TRP A 1 101 ? -6.178 -2.238 6.331 1.00 85.44 101 TRP A N 1
ATOM 826 C CA . TRP A 1 101 ? -5.092 -1.566 5.602 1.00 85.44 101 TRP A CA 1
ATOM 827 C C . TRP A 1 101 ? -4.455 -2.478 4.541 1.00 85.44 101 TRP A C 1
ATOM 829 O O . TRP A 1 101 ? -4.263 -2.049 3.403 1.00 85.44 101 TRP A O 1
ATOM 839 N N . GLU A 1 102 ? -4.179 -3.744 4.880 1.00 82.94 102 GLU A N 1
ATOM 840 C CA . GLU A 1 102 ? -3.649 -4.732 3.928 1.00 82.94 102 GLU A CA 1
ATOM 841 C C . GLU A 1 102 ? -4.639 -4.950 2.764 1.00 82.94 102 GLU A C 1
ATOM 843 O O . GLU A 1 102 ? -4.240 -4.879 1.600 1.00 82.94 102 GLU A O 1
ATOM 848 N N . ASP A 1 103 ? -5.936 -5.095 3.060 1.00 78.62 103 ASP A N 1
ATOM 849 C CA . ASP A 1 103 ? -7.002 -5.218 2.057 1.00 78.62 103 ASP A CA 1
ATOM 850 C C . ASP A 1 103 ? -7.150 -3.953 1.200 1.00 78.62 103 ASP A C 1
ATOM 852 O O . ASP A 1 103 ? -7.341 -4.042 -0.015 1.00 78.62 103 ASP A O 1
ATOM 856 N N . PHE A 1 104 ? -7.049 -2.766 1.808 1.00 77.62 104 PHE A N 1
ATOM 857 C CA . PHE A 1 104 ? -7.150 -1.479 1.114 1.00 77.62 104 PHE A CA 1
ATOM 858 C C . PHE A 1 104 ? -6.088 -1.372 0.020 1.00 77.62 104 PHE A C 1
ATOM 860 O O . PHE A 1 104 ? -6.409 -1.044 -1.127 1.00 77.62 104 PHE A O 1
ATOM 867 N N . HIS A 1 105 ? -4.839 -1.702 0.352 1.00 79.25 105 HIS A N 1
ATOM 868 C CA . HIS A 1 105 ? -3.739 -1.665 -0.607 1.00 79.25 105 HIS A CA 1
ATOM 869 C C . HIS A 1 105 ? -3.820 -2.798 -1.629 1.00 79.25 105 HIS A C 1
ATOM 871 O O . HIS A 1 105 ? -3.606 -2.577 -2.821 1.00 79.25 105 HIS A O 1
ATOM 877 N N . HIS A 1 106 ? -4.204 -4.001 -1.209 1.00 75.38 106 HIS A N 1
ATOM 878 C CA . HIS A 1 106 ? -4.339 -5.141 -2.111 1.00 75.38 106 HIS A CA 1
ATOM 879 C C . HIS A 1 106 ? -5.440 -4.928 -3.167 1.00 75.38 106 HIS A C 1
ATOM 881 O O . HIS A 1 106 ? -5.200 -5.105 -4.364 1.00 75.38 106 HIS A O 1
ATOM 887 N N . VAL A 1 107 ? -6.632 -4.467 -2.763 1.00 67.56 107 VAL A N 1
ATOM 888 C CA . VAL A 1 107 ? -7.747 -4.156 -3.679 1.00 67.56 107 VAL A CA 1
ATOM 889 C C . VAL A 1 107 ? -7.388 -3.006 -4.618 1.00 67.56 107 VAL A C 1
ATOM 891 O O . VAL A 1 107 ? -7.707 -3.061 -5.810 1.00 67.56 107 VAL A O 1
ATOM 894 N N . ALA A 1 108 ? -6.705 -1.977 -4.106 1.00 66.38 108 ALA A N 1
ATOM 895 C CA . ALA A 1 108 ? -6.197 -0.876 -4.916 1.00 66.38 108 ALA A CA 1
ATOM 896 C C . ALA A 1 108 ? -5.266 -1.373 -6.033 1.00 66.38 108 ALA A C 1
ATOM 898 O O . ALA A 1 108 ? -5.425 -0.976 -7.192 1.00 66.38 108 ALA A O 1
ATOM 899 N N . ASN A 1 109 ? -4.355 -2.286 -5.693 1.00 63.94 109 ASN A N 1
ATOM 900 C CA . ASN A 1 109 ? -3.346 -2.815 -6.604 1.00 63.94 109 ASN A CA 1
ATOM 901 C C . ASN A 1 109 ? -3.927 -3.818 -7.618 1.00 63.94 109 ASN A C 1
ATOM 903 O O . ASN A 1 109 ? -3.613 -3.743 -8.805 1.00 63.94 109 ASN A O 1
ATOM 907 N N . MET A 1 110 ? -4.824 -4.722 -7.214 1.00 62.88 110 MET A N 1
ATOM 908 C CA . MET A 1 110 ? -5.316 -5.815 -8.075 1.00 62.88 110 MET A CA 1
ATOM 909 C C . MET A 1 110 ? -6.453 -5.450 -9.051 1.00 62.88 110 MET A C 1
ATOM 911 O O . MET A 1 110 ? -7.080 -6.332 -9.635 1.00 62.88 110 MET A O 1
ATOM 915 N N . GLY A 1 111 ? -6.734 -4.165 -9.281 1.00 56.16 111 GLY A N 1
ATOM 916 C CA . GLY A 1 111 ? -7.749 -3.747 -10.261 1.00 56.16 111 GLY A CA 1
ATOM 917 C C . GLY A 1 111 ? -9.090 -3.302 -9.669 1.00 56.16 111 GLY A C 1
ATOM 918 O O . GLY A 1 111 ? -9.999 -2.951 -10.422 1.00 56.16 111 GLY A O 1
ATOM 919 N N . GLY A 1 112 ? -9.179 -3.122 -8.344 1.00 50.12 112 GLY A N 1
ATOM 920 C CA . GLY A 1 112 ? -10.149 -2.208 -7.709 1.00 50.12 112 GLY A CA 1
ATOM 921 C C . GLY A 1 112 ? -9.913 -0.727 -8.070 1.00 50.12 112 GLY A C 1
ATOM 922 O O . GLY A 1 112 ? -10.571 0.179 -7.553 1.00 50.12 112 GLY A O 1
ATOM 923 N N . ALA A 1 113 ? -8.997 -0.486 -9.011 1.00 44.75 113 ALA A N 1
ATOM 924 C CA . ALA A 1 113 ? -8.611 0.769 -9.624 1.00 44.75 113 ALA A CA 1
ATOM 925 C C . ALA A 1 113 ? -9.793 1.649 -10.061 1.00 44.75 113 ALA A C 1
ATOM 927 O O . ALA A 1 113 ? -9.635 2.858 -10.106 1.00 44.75 113 ALA A O 1
ATOM 928 N N . ASN A 1 114 ? -11.001 1.132 -10.305 1.00 45.22 114 ASN A N 1
ATOM 929 C CA . ASN A 1 114 ? -12.149 1.990 -10.638 1.00 45.22 114 ASN A CA 1
ATOM 930 C C . ASN A 1 114 ? -12.486 3.043 -9.561 1.00 45.22 114 ASN A C 1
ATOM 932 O O . ASN A 1 114 ? -13.012 4.098 -9.909 1.00 45.22 114 ASN A O 1
ATOM 936 N N . TYR A 1 115 ? -12.190 2.806 -8.277 1.00 49.47 115 TYR A N 1
ATOM 937 C CA . TYR A 1 115 ? -12.401 3.812 -7.224 1.00 49.47 115 TYR A CA 1
ATOM 938 C C . TYR A 1 115 ? -11.271 4.858 -7.177 1.00 49.47 115 TYR A C 1
ATOM 940 O O . TYR A 1 115 ? -11.535 6.057 -7.089 1.00 49.47 115 TYR A O 1
ATOM 948 N N . LEU A 1 116 ? -10.014 4.425 -7.301 1.00 48.81 116 LEU A N 1
ATOM 949 C CA . LEU A 1 116 ? -8.834 5.294 -7.189 1.00 48.81 116 LEU A CA 1
ATOM 950 C C . LEU A 1 116 ? -8.500 6.037 -8.492 1.00 48.81 116 LEU A C 1
ATOM 952 O O . LEU A 1 116 ? -8.100 7.198 -8.443 1.00 48.81 116 LEU A O 1
ATOM 956 N N . LEU A 1 117 ? -8.774 5.433 -9.654 1.00 46.50 117 LEU A N 1
ATOM 957 C CA . LEU A 1 117 ? -8.780 6.096 -10.966 1.00 46.50 117 LEU A CA 1
ATOM 958 C C . LEU A 1 117 ? -9.829 7.221 -10.997 1.00 46.50 117 LEU A C 1
A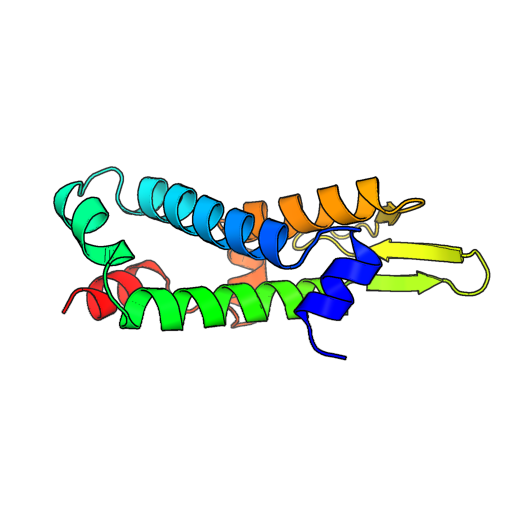TOM 960 O O . LEU A 1 117 ? -9.549 8.303 -11.503 1.00 46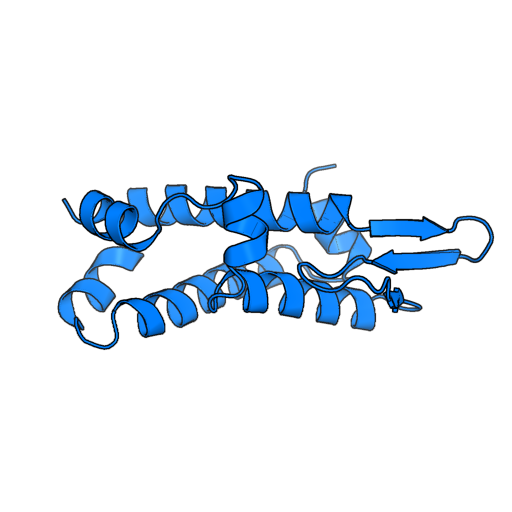.50 117 LEU A O 1
ATOM 964 N N . LYS A 1 118 ? -11.018 7.016 -10.401 1.00 46.62 118 LYS A N 1
ATOM 965 C CA . LYS A 1 118 ? -12.061 8.060 -10.290 1.00 46.62 118 LYS A CA 1
ATOM 966 C C . LYS A 1 118 ? -11.656 9.232 -9.394 1.00 46.62 118 LYS A C 1
ATOM 968 O O . LYS A 1 118 ? -12.126 10.341 -9.624 1.00 46.62 118 LYS A O 1
ATOM 973 N N . LYS A 1 119 ? -10.795 9.002 -8.397 1.00 48.09 119 LYS A N 1
ATOM 974 C CA . LYS A 1 119 ? -10.200 10.061 -7.566 1.00 48.09 119 LYS A CA 1
ATOM 975 C C . LYS A 1 119 ? -8.902 10.649 -8.147 1.00 48.09 119 LYS A C 1
ATOM 977 O O . LYS A 1 119 ? -8.304 11.503 -7.506 1.00 48.09 119 LYS A O 1
ATOM 982 N N . GLY A 1 120 ? -8.475 10.228 -9.342 1.00 49.22 120 GLY A N 1
ATOM 983 C CA . GLY A 1 120 ? -7.257 10.732 -9.990 1.00 49.22 120 GLY A CA 1
ATOM 984 C C . GLY A 1 120 ? -5.954 10.297 -9.312 1.00 49.22 120 GLY A C 1
ATOM 985 O O . GLY A 1 120 ? -4.917 10.906 -9.547 1.00 49.22 120 GLY A O 1
ATOM 986 N N . VAL A 1 121 ? -6.004 9.265 -8.464 1.00 52.06 121 VAL A N 1
ATOM 987 C CA . VAL A 1 121 ? -4.849 8.784 -7.690 1.00 52.06 121 VAL A CA 1
ATOM 988 C C . VAL A 1 121 ? -3.912 7.950 -8.564 1.00 52.06 121 VAL A C 1
ATOM 990 O O . VAL A 1 121 ? -2.704 8.018 -8.393 1.00 52.06 121 VAL A O 1
ATOM 993 N N . LEU A 1 122 ? -4.456 7.227 -9.548 1.00 48.69 122 LEU A N 1
ATOM 994 C CA . LEU A 1 122 ? -3.693 6.430 -10.510 1.00 48.69 122 LEU A CA 1
ATOM 995 C C . LEU A 1 122 ? -3.900 7.013 -11.922 1.00 48.69 122 LEU A C 1
ATOM 997 O O . LEU A 1 122 ? -5.033 7.212 -12.354 1.00 48.69 122 LEU A O 1
ATOM 1001 N N . ASN A 1 123 ? -2.820 7.297 -12.656 1.00 49.53 123 ASN A N 1
ATOM 1002 C CA . ASN A 1 123 ? -2.883 7.526 -14.111 1.00 49.53 123 ASN A CA 1
ATOM 1003 C C . ASN A 1 123 ? -2.998 6.177 -14.840 1.00 49.53 123 ASN A C 1
ATOM 1005 O O . ASN A 1 123 ? -2.782 5.145 -14.213 1.00 49.53 123 ASN A O 1
ATOM 1009 N N . SER A 1 124 ? -3.337 6.141 -16.142 1.00 54.31 124 SER A N 1
ATOM 1010 C CA . SER A 1 124 ? -3.484 4.866 -16.875 1.00 54.31 124 SER A CA 1
ATOM 1011 C C . SER A 1 124 ? -2.202 4.027 -16.767 1.00 54.31 124 SER A C 1
ATOM 1013 O O . SER A 1 124 ? -1.199 4.298 -17.435 1.00 54.31 124 SER A O 1
ATOM 1015 N N . ILE A 1 125 ? -2.237 3.027 -15.892 1.00 54.12 125 ILE A N 1
ATOM 1016 C CA . ILE A 1 125 ? -1.028 2.521 -15.243 1.00 54.12 125 ILE A CA 1
ATOM 1017 C C . ILE A 1 125 ? -0.112 1.804 -16.246 1.00 54.12 125 ILE A C 1
ATOM 1019 O O . ILE A 1 125 ? 1.103 1.968 -16.225 1.00 54.12 125 ILE A O 1
ATOM 1023 N N . TYR A 1 126 ? -0.706 1.110 -17.215 1.00 50.81 126 TYR A N 1
ATOM 1024 C CA . TYR A 1 126 ? 0.007 0.390 -18.270 1.00 50.81 126 TYR A CA 1
ATOM 1025 C C . TYR A 1 126 ? 0.867 1.298 -19.170 1.00 50.81 126 TYR A C 1
ATOM 1027 O O . TYR A 1 126 ? 1.996 0.955 -19.526 1.00 50.81 126 TYR A O 1
ATOM 1035 N N . THR A 1 127 ? 0.361 2.484 -19.520 1.00 57.19 127 THR A N 1
ATOM 1036 C CA . THR A 1 127 ? 1.096 3.459 -20.343 1.00 57.19 127 THR A CA 1
ATOM 1037 C C . THR A 1 127 ? 2.273 4.046 -19.567 1.00 57.19 127 THR A C 1
ATOM 1039 O O . THR A 1 127 ? 3.351 4.216 -20.132 1.00 57.19 127 THR A O 1
ATOM 1042 N N . SER A 1 128 ? 2.087 4.302 -18.268 1.00 63.59 128 SER A N 1
ATOM 1043 C CA . SER A 1 128 ? 3.137 4.818 -17.388 1.00 63.59 128 SER A CA 1
ATOM 1044 C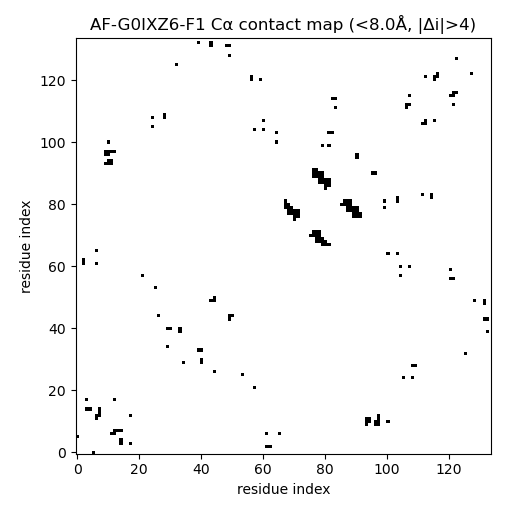 C . SER A 1 128 ? 4.263 3.803 -17.182 1.00 63.59 128 SER A C 1
ATOM 1046 O O . SER A 1 128 ? 5.420 4.185 -17.296 1.00 63.59 128 SER A O 1
ATOM 1048 N N . ILE A 1 129 ? 3.962 2.509 -16.999 1.00 62.91 129 ILE A N 1
ATOM 1049 C CA . ILE A 1 129 ? 4.992 1.455 -16.894 1.00 62.91 129 ILE A CA 1
ATOM 1050 C C . ILE A 1 129 ? 5.878 1.433 -18.146 1.00 62.91 129 ILE A C 1
ATOM 1052 O O . ILE A 1 129 ? 7.097 1.509 -18.040 1.00 62.91 129 ILE A O 1
ATOM 1056 N N . LYS A 1 130 ? 5.284 1.416 -19.349 1.00 62.94 130 LYS A N 1
ATOM 1057 C CA . LYS A 1 130 ? 6.059 1.425 -20.604 1.00 62.94 130 LYS A CA 1
ATOM 1058 C C . LYS A 1 130 ? 6.893 2.689 -20.806 1.00 62.94 130 LYS A C 1
ATOM 1060 O O . LYS A 1 130 ? 7.905 2.638 -21.499 1.00 62.94 130 LYS A O 1
ATOM 1065 N N . GLN A 1 131 ? 6.462 3.818 -20.248 1.00 65.56 131 GLN A N 1
ATOM 1066 C CA . GLN A 1 131 ? 7.227 5.065 -20.275 1.00 65.56 131 GLN A CA 1
ATOM 1067 C C . GLN A 1 131 ? 8.386 5.054 -19.276 1.00 65.56 131 GLN A C 1
ATOM 1069 O O . GLN A 1 131 ? 9.409 5.658 -19.564 1.00 65.56 131 GLN A O 1
ATOM 1074 N N . LEU A 1 132 ? 8.246 4.353 -18.148 1.00 64.31 132 LEU A N 1
ATOM 1075 C CA . LEU A 1 132 ? 9.296 4.200 -17.136 1.00 64.31 132 LEU A CA 1
ATOM 1076 C C . LEU A 1 132 ? 10.400 3.207 -17.552 1.00 64.31 132 LEU A C 1
ATOM 1078 O O . LEU A 1 132 ? 11.476 3.235 -16.964 1.00 64.31 132 LEU A O 1
ATOM 1082 N N . ILE A 1 133 ? 10.140 2.353 -18.553 1.00 59.03 133 ILE A N 1
ATOM 1083 C CA . ILE A 1 133 ? 11.098 1.388 -19.136 1.00 59.03 133 ILE A CA 1
ATOM 1084 C C . ILE A 1 133 ? 12.060 2.043 -20.155 1.00 59.03 133 ILE A C 1
ATOM 1086 O O . ILE A 1 133 ? 13.082 1.449 -20.492 1.00 59.03 133 ILE A O 1
ATOM 1090 N N . LYS A 1 134 ? 11.749 3.241 -20.671 1.00 54.72 134 LYS A N 1
ATOM 1091 C CA . LYS A 1 134 ? 12.571 3.953 -21.670 1.00 54.72 134 LYS A CA 1
ATOM 1092 C C . LYS A 1 134 ? 13.538 4.940 -21.034 1.00 54.72 134 LYS A C 1
ATOM 1094 O O . LYS A 1 134 ? 14.633 5.097 -21.615 1.00 54.72 134 LYS A O 1
#

Organism: Cyclobacterium marinum (strain ATCC 25205 / DSM 745 / LMG 13164 / NCIMB 1802) (NCBI:txid880070)